Protein AF-A0AAV2SQT8-F1 (afdb_monomer)

Foldseek 3Di:
DDPDPDPPPPPPDAFDWPDQEFEWDDDWQDAAFAWIDGPDFTFTFWDPPDPQTFDKDKDFPDQCPQVQKDWDWDDDDRTTGTIIGGHRDGPDTRDCVVPVKTKTWMKIDGPPDGHIDIHIYID

InterPro domains:
  IPR015919 Cadherin-like superfamily [SSF49313] (16-115)

Organism: Meganyctiphanes norvegica (NCBI:txid48144)

Radius of gyration: 18.09 Å; Cα contacts (8 Å, |Δi|>4): 238; chains: 1; 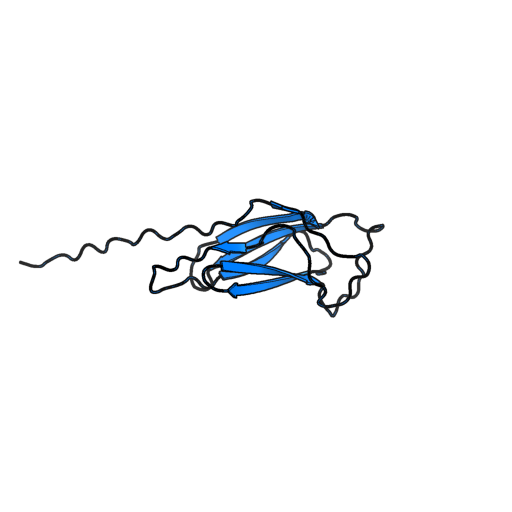bounding box: 39×23×71 Å

Secondary structure (DSSP, 8-state):
-----------PPP--BS-SEEEEE--TTPPTTPBPEESS--EEEPPSSSSS---EEEEEEES-TT--EEEEEEEETTEEEEEEEE-TT-SS---TTT-S--EEEEEEEETTSS-EEEEEEE-

Structure (mmCIF, N/CA/C/O backbone):
data_AF-A0AAV2SQT8-F1
#
_entry.id   AF-A0AAV2SQT8-F1
#
loop_
_atom_site.group_PDB
_atom_site.id
_atom_site.type_symbol
_atom_site.label_atom_id
_atom_site.label_alt_id
_atom_site.label_comp_id
_atom_site.label_asym_id
_atom_site.label_entity_id
_atom_site.label_seq_id
_atom_site.pdbx_PDB_ins_code
_atom_site.Cartn_x
_atom_site.Cartn_y
_atom_site.Cartn_z
_atom_site.occupancy
_atom_site.B_iso_or_equiv
_atom_site.auth_seq_id
_atom_site.auth_comp_id
_atom_site.auth_asym_id
_atom_site.auth_atom_id
_atom_site.pdbx_PDB_model_num
ATOM 1 N N . PHE A 1 1 ? -19.109 -0.138 52.293 1.00 42.72 1 PHE A N 1
ATOM 2 C CA . PHE A 1 1 ? -19.605 -0.141 50.904 1.00 42.72 1 PHE A CA 1
ATOM 3 C C . PHE A 1 1 ? -18.470 0.291 49.985 1.00 42.72 1 PHE A C 1
ATOM 5 O O . PHE A 1 1 ? -18.246 1.481 49.827 1.00 42.72 1 PHE A O 1
ATOM 12 N N . ALA A 1 2 ? -17.688 -0.658 49.466 1.00 43.38 2 ALA A N 1
ATOM 13 C CA . ALA A 1 2 ? -16.640 -0.372 48.488 1.00 43.38 2 ALA A CA 1
ATOM 14 C C . ALA A 1 2 ? -17.221 -0.631 47.095 1.00 43.38 2 ALA A C 1
ATOM 16 O O . ALA A 1 2 ? -17.595 -1.759 46.782 1.00 43.38 2 ALA A O 1
ATOM 17 N N . LEU A 1 3 ? -17.366 0.426 46.298 1.00 48.84 3 LEU A N 1
ATOM 18 C CA . LEU A 1 3 ? -17.795 0.328 44.909 1.00 48.84 3 LEU A CA 1
ATOM 19 C C . LEU A 1 3 ? -16.629 -0.243 44.101 1.00 48.84 3 LEU A C 1
ATOM 21 O O . LEU A 1 3 ? -15.633 0.434 43.853 1.00 48.84 3 LEU A O 1
ATOM 25 N N . GLN A 1 4 ? -16.740 -1.514 43.730 1.00 49.28 4 GLN A N 1
ATOM 26 C CA . GLN A 1 4 ? -15.829 -2.146 42.792 1.00 49.28 4 GLN A CA 1
ATOM 27 C C . GLN A 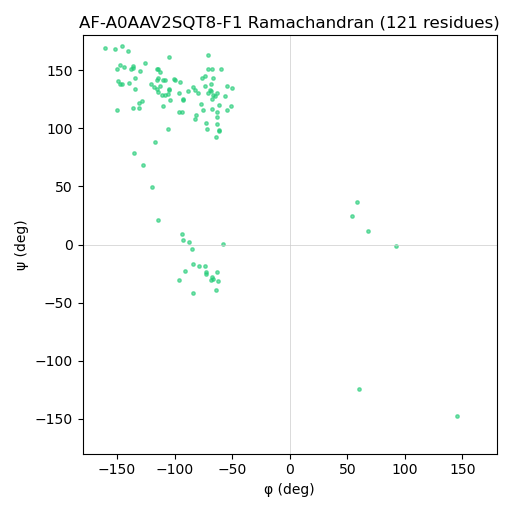1 4 ? -16.135 -1.564 41.405 1.00 49.28 4 GLN A C 1
ATOM 29 O O . GLN A 1 4 ? -17.114 -1.942 40.767 1.00 49.28 4 GLN A O 1
ATOM 34 N N . LEU A 1 5 ? -15.332 -0.590 40.969 1.00 49.84 5 LEU A N 1
ATOM 35 C CA . LEU A 1 5 ? -15.335 -0.099 39.592 1.00 49.84 5 LEU A CA 1
ATOM 36 C C . LEU A 1 5 ? -14.945 -1.273 38.689 1.00 49.84 5 LEU A C 1
ATOM 38 O O . LEU A 1 5 ? -13.767 -1.606 38.557 1.00 49.84 5 LEU A O 1
ATOM 42 N N . SER A 1 6 ? -15.937 -1.942 38.105 1.00 49.00 6 SER A N 1
ATOM 43 C CA . SER A 1 6 ? -15.706 -2.898 37.035 1.00 49.00 6 SER A CA 1
ATOM 44 C C . SER A 1 6 ? -15.115 -2.123 35.863 1.00 49.00 6 SER A C 1
ATOM 46 O O . SER 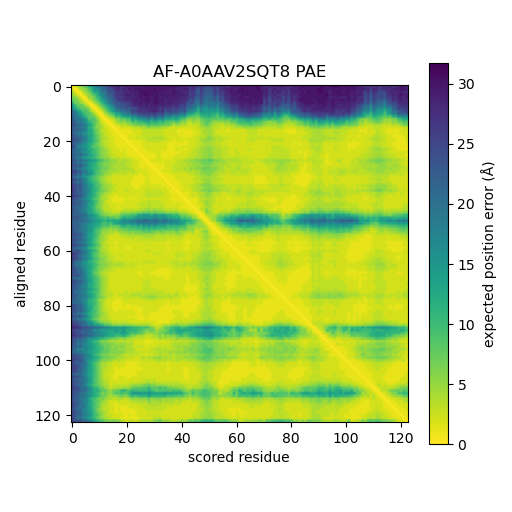A 1 6 ? -15.766 -1.284 35.243 1.00 49.00 6 SER A O 1
ATOM 48 N N . TYR A 1 7 ? -13.834 -2.364 35.596 1.00 48.22 7 TYR A N 1
ATOM 49 C CA . TYR A 1 7 ? -13.164 -1.872 34.405 1.00 48.22 7 TYR A CA 1
ATOM 50 C C . TYR A 1 7 ? -13.851 -2.533 33.211 1.00 48.22 7 TYR A C 1
ATOM 52 O O . TYR A 1 7 ? -13.539 -3.668 32.851 1.00 48.22 7 TYR A O 1
ATOM 60 N N . VAL A 1 8 ? -14.854 -1.861 32.643 1.00 54.06 8 VAL A N 1
ATOM 61 C CA . VAL A 1 8 ? -15.447 -2.274 31.377 1.00 54.06 8 VAL A CA 1
ATOM 62 C C . VAL A 1 8 ? -14.319 -2.146 30.369 1.00 54.06 8 VAL A C 1
ATOM 64 O O . VAL A 1 8 ? -13.896 -1.045 30.022 1.00 54.06 8 VAL A O 1
ATOM 67 N N . GLN A 1 9 ? -13.748 -3.284 29.992 1.00 47.81 9 GLN A N 1
ATOM 68 C CA . GLN A 1 9 ? -12.683 -3.355 29.013 1.00 47.81 9 GLN A CA 1
ATOM 69 C C . GLN A 1 9 ? -13.277 -2.811 27.713 1.00 47.81 9 GLN A C 1
ATOM 71 O O . GLN A 1 9 ? -14.043 -3.505 27.048 1.00 47.81 9 GLN A O 1
ATOM 76 N N . ALA A 1 10 ? -13.017 -1.535 27.411 1.00 55.66 10 ALA A N 1
ATOM 77 C CA . ALA A 1 10 ? -13.529 -0.897 26.209 1.00 55.66 10 ALA A CA 1
ATOM 78 C C . ALA A 1 10 ? -13.170 -1.797 25.024 1.00 55.66 10 ALA A C 1
ATOM 80 O O . ALA A 1 10 ? -11.992 -2.118 24.823 1.00 55.66 10 ALA A O 1
ATOM 81 N N . ALA A 1 11 ? -14.187 -2.277 24.305 1.00 57.38 11 ALA A N 1
ATOM 82 C CA . ALA A 1 11 ? -13.990 -3.171 23.179 1.00 57.38 11 ALA A CA 1
ATOM 83 C C . ALA A 1 11 ? -13.009 -2.502 22.208 1.00 57.38 11 ALA A C 1
ATOM 85 O O . ALA A 1 11 ? -13.266 -1.419 21.682 1.00 57.38 11 ALA A O 1
ATOM 86 N N . LYS A 1 12 ? -11.833 -3.108 22.023 1.00 65.06 12 LYS A N 1
ATOM 87 C CA . LYS A 1 12 ? -10.810 -2.550 21.139 1.00 65.06 12 LYS A CA 1
ATOM 88 C C . LYS A 1 12 ? -11.320 -2.633 19.703 1.00 65.06 12 LYS A C 1
ATOM 90 O O . LYS A 1 12 ? -11.492 -3.730 19.181 1.00 65.06 12 LYS A O 1
ATOM 95 N N . VAL A 1 13 ? -11.509 -1.481 19.063 1.00 70.75 13 VAL A N 1
ATOM 96 C CA . VAL A 1 13 ? -11.948 -1.396 17.661 1.00 70.75 13 VAL A CA 1
ATOM 97 C C . VAL A 1 13 ? -10.975 -2.177 16.761 1.00 70.75 13 VAL A C 1
ATOM 99 O O . VAL A 1 13 ? -9.758 -1.983 16.872 1.00 70.75 13 VAL A O 1
ATOM 102 N N . PRO A 1 14 ? -11.449 -3.101 15.910 1.00 77.94 14 PRO A N 1
ATOM 103 C CA . PRO A 1 14 ? -10.566 -3.881 15.052 1.00 77.94 14 PRO A CA 1
ATOM 104 C C . PRO A 1 14 ? -9.888 -2.988 14.005 1.00 77.94 14 PRO A C 1
ATOM 106 O O . PRO A 1 14 ? -10.502 -2.072 13.467 1.00 77.94 14 PRO A O 1
ATOM 109 N N . LEU A 1 15 ? -8.623 -3.276 13.680 1.00 85.56 15 LEU A N 1
ATOM 110 C CA . LEU A 1 15 ? -7.966 -2.668 12.519 1.00 85.56 15 LEU A CA 1
ATOM 111 C C . LEU A 1 15 ? -8.509 -3.340 11.254 1.00 85.56 15 LEU A C 1
ATOM 113 O O . LEU A 1 15 ? -8.301 -4.541 11.053 1.00 85.56 15 LEU A O 1
ATOM 117 N N . VAL A 1 16 ? -9.200 -2.575 10.413 1.00 91.69 16 VAL A N 1
ATOM 118 C CA . VAL A 1 16 ? -9.847 -3.077 9.196 1.00 91.69 16 VAL A CA 1
ATOM 119 C C . VAL A 1 16 ? -9.469 -2.179 8.027 1.00 91.69 16 VAL A C 1
ATOM 121 O O . VAL A 1 16 ? -9.700 -0.976 8.066 1.00 91.69 16 VAL A O 1
ATOM 124 N N . PHE A 1 17 ? -8.865 -2.768 6.996 1.00 96.50 17 PHE A N 1
ATOM 125 C CA . PHE A 1 17 ? -8.612 -2.067 5.742 1.00 96.50 17 PHE A CA 1
ATOM 126 C C . PHE A 1 17 ? -9.919 -1.828 4.981 1.00 96.50 17 PHE A C 1
ATOM 128 O O . PHE A 1 17 ? -10.833 -2.646 5.067 1.00 96.50 17 PHE A O 1
ATOM 135 N N . THR A 1 18 ? -9.984 -0.760 4.186 1.00 96.94 18 THR A N 1
ATOM 136 C CA . THR A 1 18 ? -11.133 -0.481 3.305 1.00 96.94 18 THR A CA 1
ATOM 137 C C . THR A 1 18 ? -11.336 -1.548 2.228 1.00 96.94 18 THR A C 1
ATOM 139 O O . THR A 1 18 ? -12.455 -1.726 1.758 1.00 96.94 18 THR A O 1
ATOM 142 N N . SER A 1 19 ? -10.285 -2.292 1.869 1.00 97.00 19 SER A N 1
ATOM 143 C CA . SER A 1 19 ? -10.366 -3.476 1.011 1.00 97.00 19 SER A CA 1
ATOM 144 C C . SER A 1 19 ? -9.381 -4.576 1.430 1.00 97.00 19 SER A C 1
ATOM 146 O O . SER A 1 19 ? -8.300 -4.314 1.971 1.00 97.00 19 SER A O 1
ATOM 148 N N . ASN A 1 20 ? -9.738 -5.828 1.127 1.00 95.56 20 ASN A N 1
ATOM 149 C CA . ASN A 1 20 ? -8.860 -6.997 1.267 1.00 95.56 20 ASN A CA 1
ATOM 150 C C . ASN A 1 20 ? -7.752 -7.037 0.197 1.00 95.56 20 ASN A C 1
ATOM 152 O O . ASN A 1 20 ? -6.715 -7.666 0.413 1.00 95.56 20 ASN A O 1
ATOM 156 N N . GLN A 1 21 ? -7.984 -6.381 -0.944 1.00 97.50 21 GLN A N 1
ATOM 157 C CA . GLN A 1 21 ? -7.020 -6.210 -2.027 1.00 97.50 21 GLN A CA 1
ATOM 158 C C . GLN A 1 21 ? -7.247 -4.867 -2.730 1.00 97.50 21 GLN A C 1
ATOM 160 O O . GLN A 1 21 ? -8.388 -4.499 -3.017 1.00 97.50 21 GLN A O 1
ATOM 165 N N . TYR A 1 22 ? -6.167 -4.165 -3.053 1.00 98.00 22 TYR A N 1
ATOM 166 C CA . TYR A 1 22 ? -6.191 -2.957 -3.874 1.00 98.00 22 TYR A CA 1
ATOM 167 C C . TYR A 1 22 ? -5.586 -3.249 -5.243 1.00 98.00 22 TYR A C 1
ATOM 169 O O . TYR A 1 22 ? -4.478 -3.778 -5.322 1.00 98.00 22 TYR A O 1
ATOM 177 N N . ASN A 1 23 ? -6.307 -2.893 -6.302 1.00 97.44 23 ASN A N 1
ATOM 178 C CA . ASN A 1 23 ? -5.769 -2.869 -7.657 1.00 97.44 23 ASN A CA 1
ATOM 179 C C . ASN A 1 23 ? -5.263 -1.457 -7.919 1.00 97.44 23 ASN A C 1
ATOM 181 O O . ASN A 1 23 ? -6.002 -0.490 -7.736 1.00 97.44 23 ASN A O 1
ATOM 185 N N . THR A 1 24 ? -3.998 -1.343 -8.287 1.00 97.25 24 THR A N 1
ATOM 186 C CA . THR A 1 24 ? -3.293 -0.067 -8.346 1.00 97.25 24 THR A CA 1
ATOM 187 C C . THR A 1 24 ? -2.387 -0.021 -9.560 1.00 97.25 24 THR A C 1
ATOM 189 O O . THR A 1 24 ? -2.161 -1.043 -10.201 1.00 97.25 24 THR A O 1
ATOM 192 N N . THR A 1 25 ? -1.886 1.163 -9.898 1.00 96.56 25 THR A N 1
ATOM 193 C CA . THR A 1 25 ? -0.998 1.344 -11.045 1.00 96.56 25 THR A CA 1
ATOM 194 C C . THR A 1 25 ? 0.181 2.246 -10.707 1.00 96.56 25 THR A C 1
ATOM 196 O O . THR A 1 25 ? 0.116 3.124 -9.839 1.00 96.56 25 THR A O 1
ATOM 199 N N . VAL A 1 26 ? 1.282 2.017 -11.415 1.00 96.44 26 VAL A N 1
ATOM 200 C CA . VAL A 1 26 ? 2.483 2.850 -11.418 1.00 96.44 26 VAL A CA 1
ATOM 201 C C . VAL A 1 26 ? 3.072 2.813 -12.831 1.00 96.44 26 VAL A C 1
ATOM 203 O O . VAL A 1 26 ? 3.060 1.750 -13.456 1.00 96.44 26 VAL A O 1
ATOM 206 N N . PRO A 1 27 ? 3.547 3.940 -13.384 1.00 94.88 27 PRO A N 1
ATOM 207 C CA . PRO A 1 27 ? 4.145 3.926 -14.710 1.00 94.88 27 PRO A CA 1
ATOM 208 C C . PRO A 1 27 ? 5.463 3.144 -14.721 1.00 94.88 27 PRO A C 1
ATOM 210 O O . PRO A 1 27 ? 6.206 3.105 -13.737 1.00 94.88 27 PRO A O 1
ATOM 213 N N . GLU A 1 28 ? 5.778 2.559 -15.871 1.00 92.94 28 GLU A N 1
ATOM 214 C CA . GLU A 1 28 ? 7.116 2.041 -16.139 1.00 92.94 28 GLU A CA 1
ATOM 215 C C . GLU A 1 28 ? 8.152 3.169 -16.054 1.00 92.94 28 GLU A C 1
ATOM 217 O O . GLU A 1 28 ? 7.832 4.336 -16.300 1.00 92.94 28 GLU A O 1
ATOM 222 N N . ASN A 1 29 ? 9.393 2.839 -15.690 1.00 94.19 29 ASN A N 1
ATOM 223 C CA . ASN A 1 29 ? 10.472 3.815 -15.527 1.00 94.19 29 ASN A CA 1
ATOM 224 C C . ASN A 1 29 ? 10.122 4.967 -14.561 1.00 94.19 29 ASN A C 1
ATOM 226 O O . ASN A 1 29 ? 10.691 6.056 -14.657 1.00 94.19 29 ASN A O 1
ATOM 230 N N . ALA A 1 30 ? 9.181 4.742 -13.632 1.00 94.62 30 ALA A N 1
ATOM 231 C CA . ALA A 1 30 ? 8.764 5.751 -12.670 1.00 94.62 30 ALA A CA 1
ATOM 232 C C . ALA A 1 30 ? 9.958 6.312 -11.893 1.00 94.62 30 ALA A C 1
ATOM 234 O O . ALA A 1 30 ? 10.828 5.577 -11.414 1.00 94.62 30 ALA A O 1
ATOM 235 N N . LEU A 1 31 ? 9.962 7.633 -11.734 1.00 94.25 31 LEU A N 1
ATOM 236 C CA . LEU A 1 31 ? 10.992 8.325 -10.983 1.00 94.25 31 LEU A CA 1
ATOM 237 C C . LEU A 1 31 ? 10.860 8.053 -9.482 1.00 94.25 31 LEU A C 1
ATOM 239 O O . LEU A 1 31 ? 9.829 7.641 -8.944 1.00 94.25 31 LEU A O 1
ATOM 243 N N . GLY A 1 32 ? 11.945 8.350 -8.777 1.00 95.44 32 GLY A N 1
ATOM 244 C CA . GLY A 1 32 ? 11.946 8.384 -7.330 1.00 95.44 32 GLY A CA 1
ATOM 245 C C . GLY A 1 32 ? 10.801 9.215 -6.768 1.00 95.44 32 GLY A C 1
ATOM 246 O O . GLY A 1 32 ? 10.584 10.343 -7.197 1.00 95.44 32 GLY A O 1
ATOM 247 N N . ASN A 1 33 ? 10.124 8.685 -5.750 1.00 95.19 33 ASN A N 1
ATOM 248 C CA . ASN A 1 33 ? 8.987 9.324 -5.095 1.00 95.19 33 ASN A CA 1
ATOM 249 C C . ASN A 1 33 ? 7.716 9.444 -5.958 1.00 95.19 33 ASN A C 1
ATOM 251 O O . ASN A 1 33 ? 6.783 10.121 -5.538 1.00 95.19 33 ASN A O 1
ATOM 255 N N . THR A 1 34 ? 7.630 8.776 -7.113 1.00 97.19 34 THR A N 1
ATOM 256 C CA . THR A 1 34 ? 6.356 8.631 -7.832 1.00 97.19 34 THR A CA 1
ATOM 257 C C . THR A 1 34 ? 5.364 7.839 -6.980 1.00 97.19 34 THR A C 1
ATOM 259 O O . THR A 1 34 ? 5.707 6.782 -6.447 1.00 97.19 34 THR A O 1
ATOM 262 N N . ALA A 1 35 ? 4.147 8.362 -6.828 1.00 97.25 35 ALA A N 1
ATOM 263 C CA . ALA A 1 35 ? 3.076 7.706 -6.090 1.00 97.25 35 ALA A CA 1
ATOM 264 C C . ALA A 1 35 ? 2.464 6.558 -6.899 1.00 97.25 35 ALA A C 1
ATOM 266 O O . ALA A 1 35 ? 2.294 6.656 -8.114 1.00 97.25 35 ALA A O 1
ATOM 267 N N . VAL A 1 36 ? 2.105 5.491 -6.196 1.00 97.75 36 VAL A N 1
ATOM 268 C CA . VAL A 1 36 ? 1.239 4.427 -6.705 1.00 97.75 36 VAL A CA 1
ATOM 269 C C . VAL A 1 36 ? -0.206 4.883 -6.558 1.00 97.75 36 VAL A C 1
ATOM 271 O O . VAL A 1 36 ? -0.600 5.367 -5.493 1.00 97.75 36 VAL A O 1
ATOM 274 N N . VAL A 1 37 ? -0.996 4.720 -7.615 1.00 96.00 37 VAL A N 1
ATOM 275 C CA . VAL A 1 37 ? -2.359 5.256 -7.697 1.00 96.00 37 VAL A CA 1
ATOM 276 C C . VAL A 1 37 ? -3.387 4.132 -7.606 1.00 96.00 37 VAL A C 1
ATOM 278 O O . VAL A 1 37 ? -3.187 3.049 -8.148 1.00 96.00 37 VAL A O 1
ATOM 281 N N . SER A 1 38 ? -4.492 4.402 -6.916 1.00 96.62 38 SER A N 1
ATOM 282 C CA . SER A 1 38 ? -5.646 3.517 -6.740 1.00 96.62 38 SER A CA 1
ATOM 283 C C . SER A 1 38 ? -6.922 4.321 -6.971 1.00 96.62 38 SER A C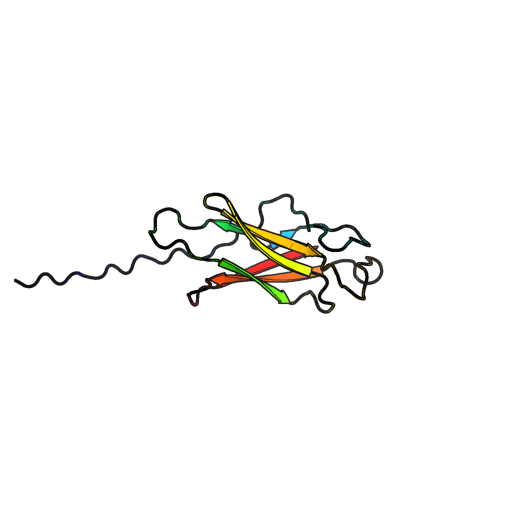 1
ATOM 285 O O . SER A 1 38 ? -6.993 5.469 -6.533 1.00 96.62 38 SER A O 1
ATOM 287 N N . ASP A 1 39 ? -7.941 3.709 -7.577 1.00 95.69 39 ASP A N 1
ATOM 288 C CA . ASP A 1 39 ? -9.261 4.336 -7.758 1.00 95.69 39 ASP A CA 1
ATOM 289 C C . ASP A 1 39 ? -10.061 4.415 -6.448 1.00 95.69 39 ASP A C 1
ATOM 291 O O . ASP A 1 39 ? -11.010 5.188 -6.322 1.00 95.69 39 ASP A O 1
ATOM 295 N N . ILE A 1 40 ? -9.676 3.614 -5.450 1.00 96.50 40 ILE A N 1
ATOM 296 C CA . ILE A 1 40 ? -10.285 3.606 -4.117 1.00 96.50 40 ILE A CA 1
ATOM 297 C C . ILE A 1 40 ? -9.292 4.068 -3.053 1.00 96.50 40 ILE A C 1
ATOM 299 O O . ILE A 1 40 ? -8.083 3.843 -3.165 1.00 96.50 40 ILE A O 1
ATOM 303 N N . MET A 1 41 ? -9.812 4.660 -1.975 1.00 96.31 41 MET A N 1
ATOM 304 C CA . MET A 1 41 ? -9.002 5.043 -0.819 1.00 96.31 41 MET A CA 1
ATOM 305 C C . MET A 1 41 ? -8.352 3.811 -0.194 1.00 96.31 41 MET A C 1
ATOM 307 O O . MET A 1 41 ? -9.038 2.899 0.271 1.00 96.31 41 MET A O 1
ATOM 311 N N . MET A 1 42 ? -7.023 3.811 -0.150 1.00 97.88 42 MET A N 1
ATOM 312 C CA . MET A 1 42 ? -6.238 2.762 0.487 1.00 97.88 42 MET A CA 1
ATOM 313 C C . MET A 1 42 ? -5.954 3.143 1.931 1.00 97.88 42 MET A C 1
ATOM 315 O O . MET A 1 42 ? -5.392 4.205 2.192 1.00 97.88 42 MET A O 1
ATOM 319 N N . GLY A 1 43 ? -6.306 2.280 2.879 1.00 97.06 43 GLY A N 1
ATOM 320 C CA . GLY A 1 43 ? -6.035 2.544 4.289 1.00 97.06 43 GLY A CA 1
ATOM 321 C C . GLY A 1 43 ? -7.115 2.005 5.207 1.00 97.06 43 GLY A C 1
ATOM 322 O O . GLY A 1 43 ? -7.709 0.965 4.925 1.00 97.06 43 GLY A O 1
ATOM 323 N N . MET A 1 44 ? -7.338 2.700 6.320 1.00 95.00 44 MET A N 1
ATOM 324 C CA . MET A 1 44 ? -8.331 2.320 7.322 1.00 95.00 44 MET A CA 1
ATOM 325 C C . MET A 1 44 ? -8.904 3.518 8.065 1.00 95.00 44 MET A C 1
ATOM 327 O O . MET A 1 44 ? -8.211 4.514 8.286 1.00 95.00 44 MET A O 1
ATOM 331 N N . TYR A 1 45 ? -10.147 3.359 8.512 1.00 92.31 45 TYR A N 1
ATOM 332 C CA . TYR A 1 45 ? -10.779 4.273 9.452 1.00 92.31 45 TYR A CA 1
ATOM 333 C C . TYR A 1 45 ? -10.200 4.078 10.855 1.00 92.31 45 TYR A C 1
ATOM 335 O O . TYR A 1 45 ? -9.987 2.955 11.321 1.00 92.31 45 TYR A O 1
ATOM 343 N N . LEU A 1 46 ? -9.932 5.194 11.517 1.00 89.38 46 LEU A N 1
ATOM 344 C CA . LEU A 1 46 ? -9.496 5.282 12.895 1.00 89.38 46 LEU A CA 1
ATOM 345 C C . LEU A 1 46 ? -10.708 5.624 13.775 1.00 89.38 46 LEU A C 1
ATOM 347 O O . LEU A 1 46 ? -11.540 6.439 13.382 1.00 89.38 46 LEU A O 1
ATOM 351 N N . PRO A 1 47 ? -10.817 5.044 14.978 1.00 84.75 47 PRO A N 1
ATOM 352 C CA . PRO A 1 47 ? -11.876 5.411 15.908 1.00 84.75 47 PRO A CA 1
ATOM 353 C C . PRO A 1 47 ? -11.720 6.867 16.366 1.00 84.75 47 PRO A C 1
ATOM 355 O O . PRO A 1 47 ? -10.656 7.256 16.849 1.00 84.75 47 PRO A O 1
ATOM 358 N N . THR A 1 48 ? -12.790 7.653 16.245 1.00 73.62 48 THR A N 1
ATOM 359 C CA . THR A 1 48 ? -12.846 9.071 16.647 1.00 73.62 48 THR A CA 1
ATOM 360 C C . THR A 1 48 ? -13.325 9.279 18.082 1.00 73.62 48 THR A C 1
ATOM 362 O O . THR A 1 48 ? -13.000 10.290 18.695 1.00 73.62 48 THR A O 1
ATOM 365 N N . GLU A 1 49 ? -14.060 8.317 18.644 1.00 69.38 49 GLU A N 1
ATOM 366 C CA . GLU A 1 49 ? -14.735 8.447 19.946 1.00 69.38 49 GLU A CA 1
ATOM 367 C C . GLU A 1 49 ? -13.843 8.117 21.154 1.00 69.38 49 GLU A C 1
ATOM 369 O O . GLU A 1 49 ? -14.257 8.236 22.306 1.00 69.38 49 GLU A O 1
ATOM 374 N N . THR A 1 50 ? -12.604 7.686 20.920 1.00 65.25 50 THR A N 1
ATOM 375 C CA . THR A 1 50 ? -11.684 7.301 21.992 1.00 65.25 50 THR A CA 1
ATOM 376 C C . THR A 1 50 ? -10.617 8.363 22.214 1.00 65.25 50 THR A C 1
ATOM 378 O O . THR A 1 50 ? -9.923 8.736 21.272 1.00 65.25 50 THR A O 1
ATOM 381 N N . ASN A 1 51 ? -10.359 8.719 23.479 1.00 67.06 51 ASN A N 1
ATOM 382 C CA . ASN A 1 51 ? -9.234 9.574 23.908 1.00 67.06 51 ASN A CA 1
ATOM 383 C C . ASN A 1 51 ? -7.837 9.026 23.523 1.00 67.06 51 ASN A C 1
ATOM 385 O O . ASN A 1 51 ? -6.819 9.626 23.858 1.00 67.06 51 ASN A O 1
ATOM 389 N N . ASN A 1 52 ? -7.772 7.871 22.855 1.00 72.88 52 ASN A N 1
ATOM 390 C CA . ASN A 1 52 ? -6.555 7.205 22.423 1.00 72.88 52 ASN A CA 1
ATOM 391 C C . ASN A 1 52 ? -6.702 6.705 20.975 1.00 72.88 52 ASN A C 1
ATOM 393 O O . ASN A 1 52 ? -6.969 5.525 20.736 1.00 72.88 52 ASN A O 1
ATOM 397 N N . VAL A 1 53 ? -6.551 7.616 20.010 1.00 77.56 53 VAL A N 1
ATOM 398 C CA . VAL A 1 53 ? -6.535 7.277 18.579 1.00 77.56 53 VAL A CA 1
ATOM 399 C C . VAL A 1 53 ? -5.274 6.453 18.276 1.00 77.56 53 VAL A C 1
ATOM 401 O O . VAL A 1 53 ? -4.162 6.897 18.582 1.00 77.56 53 VAL A O 1
ATOM 404 N N . PRO A 1 54 ? -5.398 5.254 17.678 1.00 83.69 54 PRO A N 1
ATOM 405 C CA . PRO A 1 54 ? -4.250 4.394 17.440 1.00 83.69 54 PRO A CA 1
ATOM 406 C C . PRO A 1 54 ? -3.321 4.998 16.385 1.00 83.69 54 PRO A C 1
ATOM 408 O O . PRO A 1 54 ? -3.738 5.371 15.290 1.00 83.69 54 PRO A O 1
ATOM 411 N N . VAL A 1 55 ? -2.022 5.025 16.685 1.00 89.06 55 VAL A N 1
ATOM 412 C CA . VAL A 1 55 ? -0.996 5.393 15.703 1.00 89.06 55 VAL A CA 1
ATOM 413 C C . VAL A 1 55 ? -0.684 4.169 14.848 1.00 89.06 55 VAL A C 1
ATOM 415 O O . VAL A 1 55 ? -0.046 3.230 15.325 1.00 89.06 55 VAL A O 1
ATOM 418 N N . VAL A 1 56 ? -1.112 4.171 13.587 1.00 92.75 56 VAL A N 1
ATOM 419 C CA . VAL A 1 56 ? -0.905 3.053 12.652 1.00 92.75 56 VAL A CA 1
ATOM 420 C C . VAL A 1 56 ? 0.341 3.282 11.797 1.00 92.75 56 VAL A C 1
ATOM 422 O O . VAL A 1 56 ? 0.616 4.389 11.340 1.00 92.75 56 VAL A O 1
ATOM 425 N N . ARG A 1 57 ? 1.110 2.216 11.573 1.00 95.19 57 ARG A N 1
ATOM 426 C CA . ARG A 1 57 ? 2.239 2.172 10.639 1.00 95.19 57 ARG A CA 1
ATOM 427 C C . ARG A 1 57 ? 1.997 1.096 9.594 1.00 95.19 57 ARG A C 1
ATOM 429 O O . ARG A 1 57 ? 1.601 -0.015 9.940 1.00 95.19 57 ARG A O 1
ATOM 436 N N . TYR A 1 58 ? 2.312 1.410 8.345 1.00 97.56 58 TYR A N 1
ATOM 437 C CA . TYR A 1 58 ? 2.270 0.455 7.244 1.00 97.56 58 TYR A CA 1
ATOM 438 C C . TYR A 1 58 ? 3.665 -0.065 6.907 1.00 97.56 58 TYR A C 1
ATOM 440 O O . TYR A 1 58 ? 4.643 0.685 6.965 1.00 97.56 58 TYR A O 1
ATOM 448 N N . ARG A 1 59 ? 3.758 -1.354 6.570 1.00 97.25 59 ARG A N 1
ATOM 449 C CA . ARG A 1 59 ? 4.995 -2.020 6.144 1.00 97.25 59 ARG A CA 1
ATOM 450 C C . ARG A 1 59 ? 4.720 -2.976 4.992 1.00 97.25 59 ARG A C 1
ATOM 452 O O . ARG A 1 59 ? 3.744 -3.722 5.041 1.00 97.25 59 ARG A O 1
ATOM 459 N N . ILE A 1 60 ? 5.616 -3.000 4.011 1.00 98.25 60 ILE A N 1
ATOM 460 C CA . ILE A 1 60 ? 5.673 -4.066 3.007 1.00 98.25 60 ILE A CA 1
ATOM 461 C C . ILE A 1 60 ? 6.328 -5.276 3.672 1.00 98.25 60 ILE A C 1
ATOM 463 O O . ILE A 1 60 ? 7.442 -5.177 4.182 1.00 98.25 60 ILE A O 1
ATOM 467 N N . MET A 1 61 ? 5.614 -6.394 3.717 1.00 98.12 61 MET A N 1
ATOM 468 C CA . MET A 1 61 ? 6.096 -7.652 4.292 1.00 98.12 61 MET A CA 1
ATOM 469 C C . MET A 1 61 ? 6.662 -8.587 3.228 1.00 98.12 61 MET A C 1
ATOM 471 O O . MET A 1 61 ? 7.539 -9.389 3.532 1.00 98.12 61 MET A O 1
ATOM 475 N N . ASN A 1 62 ? 6.134 -8.514 2.005 1.00 98.06 62 ASN A N 1
ATOM 476 C CA . ASN A 1 62 ? 6.544 -9.358 0.891 1.00 98.06 62 ASN A CA 1
ATOM 477 C C . ASN A 1 62 ? 6.133 -8.730 -0.454 1.00 98.06 62 ASN A C 1
ATOM 479 O O . ASN A 1 62 ? 5.336 -7.790 -0.473 1.00 98.06 62 ASN A O 1
ATOM 483 N N . GLY A 1 63 ? 6.642 -9.275 -1.561 1.00 97.06 63 GLY A N 1
ATOM 484 C CA . GLY A 1 63 ? 6.277 -8.882 -2.928 1.00 97.06 63 GLY A CA 1
ATOM 485 C C . GLY A 1 63 ? 7.154 -7.800 -3.556 1.00 97.06 63 GLY A C 1
ATOM 486 O O . GLY A 1 63 ? 6.938 -7.458 -4.713 1.00 97.06 63 GLY A O 1
ATOM 487 N N . ASP A 1 64 ? 8.146 -7.295 -2.820 1.00 96.12 64 ASP A N 1
ATOM 488 C CA . ASP A 1 64 ? 9.088 -6.269 -3.277 1.00 96.12 64 ASP A CA 1
ATOM 489 C C . ASP A 1 64 ? 10.552 -6.708 -3.062 1.00 96.12 64 ASP A C 1
ATOM 491 O O . ASP A 1 64 ? 11.237 -6.186 -2.180 1.00 96.12 64 ASP A O 1
ATOM 495 N N . PRO A 1 65 ? 11.037 -7.724 -3.801 1.00 93.69 65 PRO A N 1
ATOM 496 C CA . PRO A 1 65 ? 12.373 -8.288 -3.583 1.00 93.69 65 PRO A CA 1
ATOM 497 C C . PRO A 1 65 ? 13.502 -7.302 -3.912 1.00 93.69 65 PRO A C 1
ATOM 499 O O . PRO A 1 65 ? 14.552 -7.342 -3.278 1.00 93.69 65 PRO A O 1
ATOM 502 N N . ASP A 1 66 ? 13.263 -6.393 -4.859 1.00 93.12 66 ASP A N 1
ATOM 503 C CA . ASP A 1 66 ? 14.240 -5.403 -5.324 1.00 93.12 66 ASP A CA 1
ATOM 504 C C . ASP A 1 66 ? 14.125 -4.066 -4.565 1.00 93.12 66 ASP A C 1
ATOM 506 O O . ASP A 1 66 ? 14.850 -3.115 -4.856 1.00 93.12 66 ASP A O 1
ATOM 510 N N . ASN A 1 67 ? 13.233 -4.003 -3.565 1.00 94.25 67 ASN A N 1
ATOM 511 C CA . ASN A 1 67 ? 12.980 -2.846 -2.707 1.00 94.25 67 ASN A CA 1
ATOM 512 C C . ASN A 1 67 ? 12.558 -1.585 -3.484 1.00 94.25 67 ASN A C 1
ATOM 514 O O . ASN A 1 67 ? 12.921 -0.463 -3.121 1.00 94.25 67 ASN A O 1
ATOM 518 N N . PHE A 1 68 ? 11.774 -1.760 -4.547 1.00 96.06 68 PHE A N 1
ATOM 519 C CA . PHE A 1 68 ? 11.286 -0.675 -5.380 1.00 96.06 68 PHE A CA 1
ATOM 520 C C . PHE A 1 68 ? 10.393 0.301 -4.627 1.00 96.06 68 PHE A C 1
ATOM 522 O O . PHE A 1 68 ? 10.400 1.494 -4.942 1.00 96.06 68 PHE A O 1
ATOM 529 N N . PHE A 1 69 ? 9.649 -0.176 -3.633 1.00 97.12 69 PHE A N 1
ATOM 530 C CA . PHE A 1 69 ? 8.544 0.551 -3.037 1.00 97.12 69 PHE A CA 1
ATOM 531 C C . PHE A 1 69 ? 8.802 0.905 -1.570 1.00 97.12 69 PHE A C 1
ATOM 533 O O . PHE A 1 69 ? 9.517 0.241 -0.814 1.00 97.12 69 PHE A O 1
ATOM 540 N N . LYS A 1 70 ? 8.192 2.007 -1.139 1.00 97.19 70 LYS A N 1
ATOM 541 C CA . LYS A 1 70 ? 8.122 2.444 0.258 1.00 97.19 70 LYS A CA 1
ATOM 542 C C . LYS A 1 70 ? 6.681 2.765 0.623 1.00 97.19 70 LYS A C 1
ATOM 544 O O . LYS A 1 70 ? 5.920 3.246 -0.212 1.00 97.19 70 LYS A O 1
ATOM 549 N N . THR A 1 71 ? 6.345 2.549 1.889 1.00 98.06 71 THR A N 1
ATOM 550 C CA . THR A 1 71 ? 5.039 2.892 2.456 1.00 98.06 71 THR A CA 1
ATOM 551 C C . THR A 1 71 ? 5.142 4.055 3.431 1.00 98.06 71 THR A C 1
ATOM 553 O O . THR A 1 71 ? 6.075 4.112 4.237 1.00 98.06 71 THR A O 1
ATOM 556 N N . SER A 1 72 ? 4.148 4.937 3.412 1.00 97.19 72 SER A N 1
ATOM 557 C CA . SER A 1 72 ? 3.902 5.962 4.430 1.00 97.19 72 SER A CA 1
ATOM 558 C C . SER A 1 72 ? 2.470 5.860 4.955 1.00 97.19 72 SER A C 1
ATOM 560 O O . SER A 1 72 ? 1.585 5.300 4.310 1.00 97.19 72 SER A O 1
ATOM 562 N N . ALA A 1 73 ? 2.268 6.361 6.173 1.00 96.81 73 ALA A N 1
ATOM 563 C CA . ALA A 1 73 ? 0.950 6.534 6.766 1.00 96.81 73 ALA A CA 1
ATOM 564 C C . ALA A 1 73 ? 0.660 8.031 6.855 1.00 96.81 73 ALA A C 1
ATOM 566 O O . ALA A 1 73 ? 1.482 8.778 7.395 1.00 96.81 73 ALA A O 1
ATOM 567 N N . ARG A 1 74 ? -0.498 8.458 6.354 1.00 96.25 74 ARG A N 1
ATOM 568 C CA . ARG A 1 74 ? -0.953 9.848 6.439 1.00 96.25 74 ARG A CA 1
ATOM 569 C C . ARG A 1 74 ? -2.358 9.894 7.015 1.00 96.25 74 ARG A C 1
ATOM 571 O O . ARG A 1 74 ? -3.265 9.281 6.470 1.00 96.25 74 ARG A O 1
ATOM 578 N N . VAL A 1 75 ? -2.546 10.629 8.104 1.00 94.44 75 VAL A N 1
ATOM 579 C CA . VAL A 1 75 ? -3.863 10.777 8.737 1.00 94.44 75 VAL A CA 1
ATOM 580 C C . VAL A 1 75 ? -4.524 12.064 8.257 1.00 94.44 75 VAL A C 1
ATOM 582 O O . VAL A 1 75 ? -3.896 13.122 8.281 1.00 94.44 75 VAL A O 1
ATOM 585 N N . ILE A 1 76 ? -5.781 11.972 7.825 1.00 94.44 76 ILE A N 1
ATOM 586 C CA . IL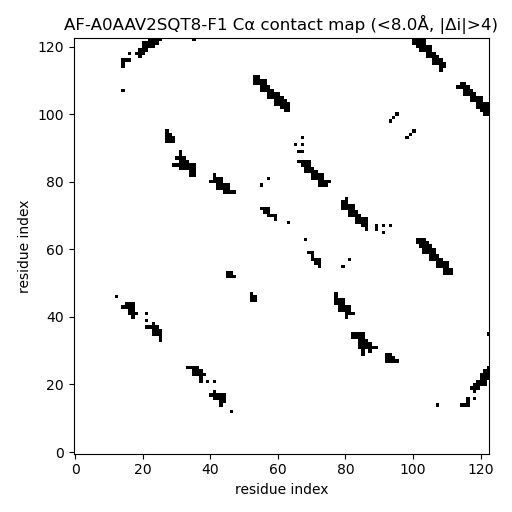E A 1 76 ? -6.646 13.115 7.516 1.00 94.44 76 ILE A CA 1
ATOM 587 C C . ILE A 1 76 ? -8.018 12.815 8.120 1.00 94.44 76 ILE A C 1
ATOM 589 O O . ILE A 1 76 ? -8.660 11.843 7.730 1.00 94.44 76 ILE A O 1
ATOM 593 N N . GLY A 1 77 ? -8.458 13.636 9.076 1.00 92.00 77 GLY A N 1
ATOM 594 C CA . GLY A 1 77 ? -9.697 13.384 9.813 1.00 92.00 77 GLY A CA 1
ATOM 595 C C . GLY A 1 77 ? -9.645 12.051 10.561 1.00 92.00 77 GLY A C 1
ATOM 596 O O . GLY A 1 77 ? -8.725 11.806 11.341 1.00 92.00 77 GLY A O 1
ATOM 597 N N . ASP A 1 78 ? -10.624 11.193 10.296 1.00 91.75 78 ASP A N 1
ATOM 598 C CA . ASP A 1 78 ? -10.759 9.849 10.853 1.00 91.75 78 ASP A CA 1
ATOM 599 C C . ASP A 1 78 ? -10.143 8.759 9.965 1.00 91.75 78 ASP A C 1
ATOM 601 O O . ASP A 1 78 ? -10.317 7.575 10.239 1.00 91.75 78 ASP A O 1
ATOM 605 N N . PHE A 1 79 ? -9.404 9.118 8.913 1.00 94.25 79 PHE A N 1
ATOM 606 C CA . PHE A 1 79 ? -8.835 8.149 7.983 1.00 94.25 79 PHE A CA 1
ATOM 607 C C . PHE A 1 79 ? -7.308 8.147 8.000 1.00 94.25 79 PHE A C 1
ATOM 609 O O . PHE A 1 79 ? -6.659 9.191 7.924 1.00 94.25 79 PHE A O 1
ATOM 616 N N . CYS A 1 80 ? -6.718 6.952 8.050 1.00 95.81 80 CYS A N 1
ATOM 617 C CA . CYS A 1 80 ? -5.282 6.732 7.915 1.00 95.81 80 CYS A 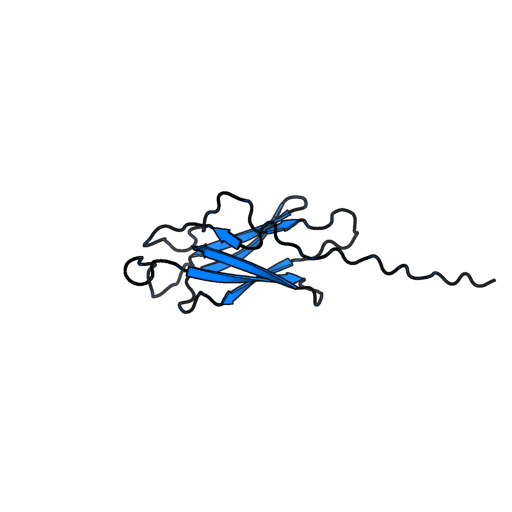CA 1
ATOM 618 C C . CYS A 1 80 ? -4.965 6.147 6.538 1.00 95.81 80 CYS A C 1
ATOM 620 O O . CYS A 1 80 ? -5.079 4.937 6.322 1.00 95.81 80 CYS A O 1
ATOM 622 N N . PHE A 1 81 ? -4.530 7.003 5.620 1.00 97.62 81 PHE A N 1
ATOM 623 C CA . PHE A 1 81 ? -4.132 6.640 4.268 1.00 97.62 81 PHE A CA 1
ATOM 624 C C . PHE A 1 81 ? -2.867 5.785 4.268 1.00 97.62 81 PHE A C 1
ATOM 626 O O . PHE A 1 81 ? -1.848 6.149 4.863 1.00 97.62 81 PHE A O 1
ATOM 633 N N . LEU A 1 82 ? -2.950 4.656 3.566 1.00 98.25 82 LEU A N 1
ATOM 634 C CA . LEU A 1 82 ? -1.809 3.896 3.078 1.00 98.25 82 LEU A CA 1
ATOM 635 C C . LEU A 1 82 ? -1.327 4.558 1.790 1.00 98.25 82 LEU A C 1
ATOM 637 O O . LEU A 1 82 ? -1.990 4.487 0.760 1.00 98.25 82 LEU A O 1
ATOM 641 N N . GLU A 1 83 ? -0.152 5.166 1.843 1.00 98.00 83 GLU A N 1
ATOM 642 C CA . GLU A 1 83 ? 0.509 5.720 0.668 1.00 98.00 83 GLU A CA 1
ATOM 643 C C . GLU A 1 83 ? 1.658 4.801 0.253 1.00 98.00 83 GLU A C 1
ATOM 645 O O . GLU A 1 83 ? 2.474 4.405 1.093 1.00 98.00 83 GLU A O 1
ATOM 650 N N . ILE A 1 84 ? 1.748 4.478 -1.038 1.00 98.00 84 ILE A N 1
ATOM 651 C CA . ILE A 1 84 ? 2.871 3.728 -1.610 1.00 98.00 84 ILE A CA 1
ATOM 652 C C . ILE A 1 84 ? 3.563 4.604 -2.648 1.00 98.00 84 ILE A C 1
ATOM 654 O O . ILE A 1 84 ? 2.913 5.253 -3.462 1.00 98.00 84 ILE A O 1
ATOM 658 N N . HIS A 1 85 ? 4.891 4.624 -2.605 1.00 97.62 85 HIS A N 1
ATOM 659 C CA . HIS A 1 85 ? 5.715 5.379 -3.539 1.00 97.62 85 HIS A CA 1
ATOM 660 C C . HIS A 1 85 ? 6.905 4.549 -4.010 1.00 97.62 85 HIS A C 1
ATOM 662 O O . HIS A 1 85 ? 7.422 3.715 -3.264 1.00 97.62 85 HIS A O 1
ATOM 668 N N . VAL A 1 86 ? 7.407 4.851 -5.202 1.00 97.06 86 VAL A N 1
ATOM 669 C CA . VAL A 1 86 ? 8.699 4.353 -5.683 1.00 97.06 86 VAL A CA 1
ATOM 670 C C . VAL A 1 86 ? 9.826 4.983 -4.858 1.00 97.06 86 VAL A C 1
ATOM 672 O O . VAL A 1 86 ? 9.789 6.169 -4.506 1.00 97.06 86 VAL A O 1
ATOM 675 N N . ARG A 1 87 ? 10.842 4.203 -4.488 1.00 96.00 87 ARG A N 1
ATOM 676 C CA . ARG A 1 87 ? 12.018 4.719 -3.778 1.00 96.00 87 ARG A CA 1
ATOM 677 C C . ARG A 1 87 ? 12.913 5.520 -4.713 1.00 96.00 87 ARG A C 1
ATOM 679 O O . ARG A 1 87 ? 13.097 5.186 -5.873 1.00 96.00 87 ARG A O 1
ATOM 686 N N . THR A 1 88 ? 13.519 6.567 -4.164 1.00 89.44 88 THR A N 1
ATOM 687 C CA . THR A 1 88 ? 14.362 7.495 -4.927 1.00 89.44 88 THR A CA 1
ATOM 688 C C . THR A 1 88 ? 15.718 6.928 -5.329 1.00 89.44 88 THR A C 1
ATOM 690 O O . THR A 1 88 ? 16.277 7.374 -6.318 1.00 89.44 88 THR A O 1
ATOM 693 N N . ASN A 1 89 ? 16.246 5.952 -4.592 1.00 81.44 89 ASN A N 1
ATOM 694 C CA . ASN A 1 89 ? 17.608 5.456 -4.791 1.00 81.44 89 ASN A CA 1
ATOM 695 C C . ASN A 1 89 ? 17.627 3.964 -5.154 1.00 81.44 89 ASN A C 1
ATOM 697 O O . ASN A 1 89 ? 18.319 3.172 -4.514 1.00 81.44 89 ASN A O 1
ATOM 701 N N . ASN A 1 90 ? 16.809 3.575 -6.134 1.00 80.25 90 ASN A N 1
ATOM 702 C CA . ASN A 1 90 ? 16.829 2.216 -6.666 1.00 80.25 90 ASN A CA 1
ATOM 703 C C . ASN A 1 90 ? 17.915 2.074 -7.728 1.00 80.25 90 ASN A C 1
ATOM 705 O O . ASN A 1 90 ? 18.065 2.922 -8.601 1.00 80.25 90 ASN A O 1
ATOM 709 N N . ARG A 1 91 ? 18.662 0.969 -7.651 1.00 80.69 91 ARG A N 1
ATOM 710 C CA . ARG A 1 91 ? 19.642 0.577 -8.679 1.00 80.69 91 ARG A CA 1
ATOM 711 C C . ARG A 1 91 ? 18.984 -0.065 -9.899 1.00 80.69 91 ARG A C 1
ATOM 713 O O . ARG A 1 91 ? 19.607 -0.161 -10.948 1.00 80.69 91 ARG A O 1
ATOM 720 N N . HIS A 1 92 ? 17.753 -0.527 -9.728 1.00 84.12 92 HIS A N 1
ATOM 721 C CA . HIS A 1 92 ? 16.939 -1.145 -10.760 1.00 84.12 92 HIS A CA 1
ATOM 722 C C . HIS A 1 92 ? 15.865 -0.163 -11.226 1.00 84.12 92 HIS A C 1
ATOM 724 O O . HIS A 1 92 ? 15.547 0.803 -10.528 1.00 84.12 92 HIS A O 1
ATOM 730 N N . VAL A 1 93 ? 15.296 -0.429 -12.398 1.00 90.06 93 VAL A N 1
ATOM 731 C CA . VAL A 1 93 ? 14.207 0.353 -12.983 1.00 90.06 93 VAL A CA 1
ATOM 732 C C . VAL A 1 93 ? 12.970 -0.533 -13.076 1.00 90.06 93 VAL A C 1
ATOM 734 O O . VAL A 1 93 ? 13.095 -1.724 -13.364 1.00 90.06 93 VAL A O 1
ATOM 737 N N . LEU A 1 94 ? 11.789 0.031 -12.809 1.00 93.00 94 LEU A N 1
ATOM 738 C CA . LEU A 1 94 ? 10.533 -0.667 -13.073 1.00 93.00 94 LEU A CA 1
ATOM 739 C C . LEU A 1 94 ? 10.433 -0.898 -14.579 1.00 93.00 94 LEU A C 1
ATOM 741 O O . LEU A 1 94 ? 10.340 0.071 -15.328 1.00 93.00 94 LEU A O 1
ATOM 745 N N . ASN A 1 95 ? 10.475 -2.163 -14.985 1.00 93.69 95 ASN A N 1
ATOM 746 C CA . ASN A 1 95 ? 10.409 -2.593 -16.375 1.00 93.69 95 ASN A CA 1
ATOM 747 C C . ASN A 1 95 ? 9.367 -3.710 -16.489 1.00 93.69 95 ASN A C 1
ATOM 749 O O . ASN A 1 95 ? 9.541 -4.785 -15.901 1.00 93.69 95 ASN A O 1
ATOM 753 N N . ARG A 1 96 ? 8.307 -3.461 -17.260 1.00 93.44 96 ARG A N 1
ATOM 754 C CA . ARG A 1 96 ? 7.178 -4.387 -17.408 1.00 93.44 96 ARG A CA 1
ATOM 755 C C . ARG A 1 96 ? 7.582 -5.672 -18.134 1.00 93.44 96 ARG A C 1
ATOM 757 O O . ARG A 1 96 ? 7.004 -6.722 -17.877 1.00 93.44 96 ARG A O 1
ATOM 764 N N . GLU A 1 97 ? 8.592 -5.609 -18.998 1.00 93.56 97 GLU A N 1
ATOM 765 C CA . GLU A 1 97 ? 9.145 -6.774 -19.699 1.00 93.56 97 GLU A CA 1
ATOM 766 C C . GLU A 1 97 ? 9.871 -7.723 -18.735 1.00 93.56 97 GLU A C 1
ATOM 768 O O . GLU A 1 97 ? 9.886 -8.934 -18.942 1.00 93.56 97 GLU A O 1
ATOM 773 N N . SER A 1 98 ? 10.460 -7.179 -17.663 1.00 91.69 98 SER A N 1
ATOM 774 C CA . SER A 1 98 ? 11.137 -7.966 -16.623 1.00 91.69 98 SER A CA 1
ATOM 775 C C . SER A 1 98 ? 10.161 -8.493 -15.570 1.00 91.69 98 SER A C 1
ATOM 777 O O . SER A 1 98 ? 10.280 -9.633 -15.119 1.00 91.69 98 SER A O 1
ATOM 779 N N . ARG A 1 99 ? 9.203 -7.658 -15.153 1.00 92.75 99 ARG A N 1
ATOM 780 C CA . ARG A 1 99 ? 8.115 -8.029 -14.246 1.00 92.75 99 ARG A CA 1
ATOM 781 C C . ARG A 1 99 ? 6.894 -7.179 -14.561 1.00 92.75 99 ARG A C 1
ATOM 783 O O . ARG A 1 99 ? 6.900 -5.970 -14.350 1.00 92.75 99 ARG A O 1
ATOM 790 N N . ASP A 1 100 ? 5.837 -7.836 -15.012 1.00 93.38 100 ASP A N 1
ATOM 791 C CA . ASP A 1 100 ? 4.607 -7.181 -15.444 1.00 93.38 100 ASP A CA 1
ATOM 792 C C . ASP A 1 100 ? 3.643 -6.853 -14.299 1.00 93.38 100 ASP A C 1
ATOM 794 O O . ASP A 1 100 ? 2.745 -6.037 -14.491 1.00 93.38 100 ASP A O 1
ATOM 798 N N . MET A 1 101 ? 3.829 -7.478 -13.131 1.00 94.31 101 MET A N 1
ATOM 799 C CA . MET A 1 101 ? 2.979 -7.296 -11.959 1.00 94.31 101 MET A CA 1
ATOM 800 C C . MET A 1 101 ? 3.750 -7.479 -10.644 1.00 94.31 101 MET A C 1
ATOM 802 O O . MET A 1 101 ? 4.545 -8.412 -10.484 1.00 94.31 101 MET A O 1
ATOM 806 N N . TYR A 1 102 ? 3.437 -6.649 -9.649 1.00 96.69 102 TYR A N 1
ATOM 807 C CA . TYR A 1 102 ? 3.874 -6.809 -8.262 1.00 96.69 102 TYR A CA 1
ATOM 808 C C . TYR A 1 102 ? 2.681 -7.125 -7.359 1.00 96.69 102 TYR A C 1
ATOM 810 O O . TYR A 1 102 ? 1.625 -6.505 -7.439 1.00 96.69 102 TYR A O 1
ATOM 818 N N . ARG A 1 103 ? 2.852 -8.090 -6.450 1.00 97.75 103 ARG A N 1
ATOM 819 C CA . ARG A 1 103 ? 1.847 -8.447 -5.437 1.00 97.75 103 ARG A CA 1
ATOM 820 C C . ARG A 1 103 ? 2.398 -8.175 -4.050 1.00 97.75 103 ARG A C 1
ATOM 822 O O . ARG A 1 103 ? 3.002 -9.052 -3.434 1.00 97.75 103 ARG A O 1
ATOM 829 N N . LEU A 1 104 ? 2.206 -6.951 -3.572 1.00 98.31 104 LEU A N 1
ATOM 830 C CA . LEU A 1 104 ? 2.714 -6.509 -2.281 1.00 98.31 104 LEU A CA 1
ATOM 831 C C . LEU A 1 104 ? 1.815 -6.998 -1.156 1.00 98.31 104 LEU A C 1
ATOM 833 O O . LEU A 1 104 ? 0.605 -6.777 -1.159 1.00 98.31 104 LEU A O 1
ATOM 837 N N . GLN A 1 105 ? 2.421 -7.608 -0.146 1.00 98.44 105 GLN A N 1
ATOM 838 C CA . GLN A 1 105 ? 1.732 -7.923 1.093 1.00 98.44 105 GLN A CA 1
ATOM 839 C C . GLN A 1 105 ? 1.960 -6.787 2.092 1.00 98.44 105 GLN A C 1
ATOM 841 O O . GLN A 1 105 ? 3.088 -6.574 2.540 1.00 98.44 105 GLN A O 1
ATOM 846 N N . ILE A 1 106 ? 0.904 -6.061 2.457 1.00 98.31 106 ILE A N 1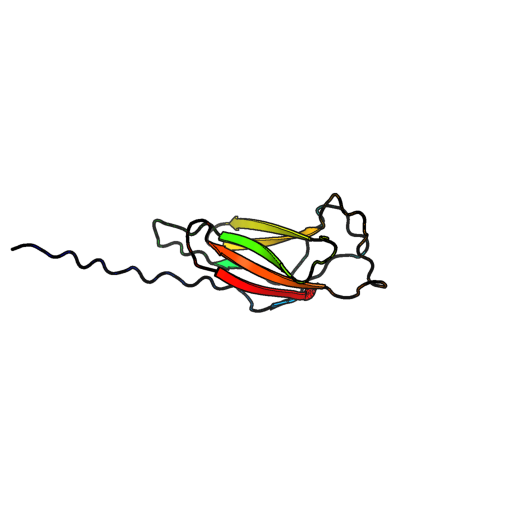
ATOM 847 C CA . ILE A 1 106 ? 0.997 -4.885 3.326 1.00 98.31 106 ILE A CA 1
ATOM 848 C C . ILE A 1 106 ? 0.478 -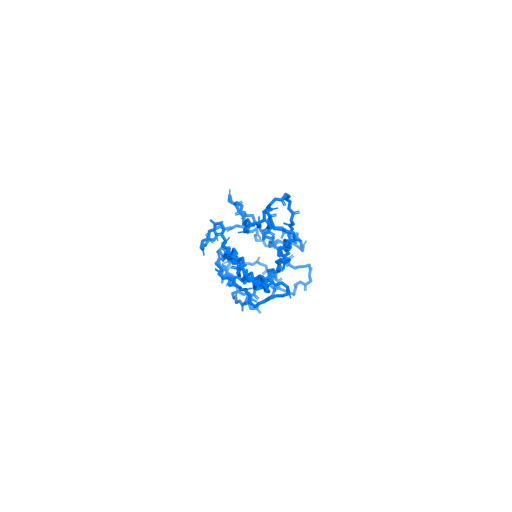5.216 4.721 1.00 98.31 106 ILE A C 1
ATOM 850 O O . ILE A 1 106 ? -0.635 -5.715 4.883 1.00 98.31 106 ILE A O 1
ATOM 854 N N . LYS A 1 107 ? 1.276 -4.890 5.739 1.00 97.31 107 LYS A N 1
ATOM 855 C CA . LYS A 1 107 ? 0.905 -4.966 7.152 1.00 97.31 107 LYS A CA 1
ATOM 856 C C . LYS A 1 107 ? 0.609 -3.580 7.697 1.00 97.31 107 LYS A C 1
ATOM 858 O O . LYS A 1 107 ? 1.482 -2.718 7.678 1.00 97.31 107 LYS A O 1
ATOM 863 N N . ALA A 1 108 ? -0.580 -3.397 8.255 1.00 96.38 108 ALA A N 1
ATOM 864 C CA . ALA A 1 108 ? -0.862 -2.335 9.208 1.00 96.38 108 ALA A CA 1
ATOM 865 C C . ALA A 1 108 ? -0.540 -2.826 10.615 1.00 96.38 108 ALA A C 1
ATOM 867 O O . ALA A 1 108 ? -0.970 -3.912 11.004 1.00 96.38 108 ALA A O 1
ATOM 868 N N . GLN A 1 109 ? 0.192 -2.032 11.384 1.00 93.75 109 GLN A N 1
ATOM 869 C CA . GLN A 1 109 ? 0.515 -2.332 12.771 1.00 93.75 109 GLN A CA 1
ATOM 870 C C . GLN A 1 109 ? 0.296 -1.097 13.635 1.00 93.75 109 GLN A C 1
ATOM 872 O O . GLN A 1 109 ? 0.740 0.001 13.295 1.00 93.75 109 GLN A O 1
ATOM 877 N N . GLU A 1 110 ? -0.362 -1.285 14.771 1.00 90.81 110 GLU A N 1
ATOM 878 C CA . GLU A 1 110 ? -0.439 -0.257 15.798 1.00 90.81 110 GLU A CA 1
ATOM 879 C C . GLU A 1 110 ? 0.938 -0.050 16.444 1.00 90.81 110 GLU A C 1
ATOM 881 O O . GLU A 1 110 ? 1.625 -1.001 16.802 1.00 90.81 110 GLU A O 1
ATOM 886 N N . ARG A 1 111 ? 1.372 1.203 16.599 1.00 85.69 111 ARG A N 1
ATOM 887 C CA . ARG A 1 111 ? 2.712 1.526 17.108 1.00 85.69 111 ARG A CA 1
ATOM 888 C C . ARG A 1 111 ? 2.926 1.067 18.552 1.00 85.69 111 ARG A C 1
ATOM 890 O O . ARG A 1 111 ? 4.025 0.633 18.877 1.00 85.69 111 ARG A O 1
ATOM 897 N N . ASN A 1 112 ? 1.901 1.205 19.389 1.00 83.25 112 ASN A N 1
ATOM 898 C CA . ASN A 1 112 ? 1.969 0.982 20.836 1.00 83.25 112 ASN A CA 1
ATOM 899 C C . ASN A 1 112 ? 1.105 -0.215 21.277 1.00 83.25 112 ASN A C 1
ATOM 901 O O . ASN A 1 112 ? 0.700 -0.291 22.434 1.00 83.25 112 ASN A O 1
ATOM 905 N N . GLY A 1 113 ? 0.777 -1.123 20.356 1.00 78.75 113 GLY A N 1
ATOM 906 C CA . GLY A 1 113 ? -0.049 -2.289 20.642 1.00 78.75 113 GLY A CA 1
ATOM 907 C C . GLY A 1 113 ? 0.270 -3.457 19.718 1.00 78.75 113 GLY A C 1
ATOM 908 O O . GLY A 1 113 ? 0.944 -3.304 18.703 1.00 78.75 113 GLY A O 1
ATOM 909 N N . ASP A 1 114 ? -0.258 -4.630 20.053 1.00 82.94 114 ASP A N 1
ATOM 910 C CA . ASP A 1 114 ? 0.017 -5.865 19.304 1.00 82.94 114 ASP A CA 1
ATOM 911 C C . ASP A 1 114 ? -0.943 -6.083 18.125 1.00 82.94 114 ASP A C 1
ATOM 913 O O . ASP A 1 114 ? -0.874 -7.085 17.410 1.00 82.94 114 ASP A O 1
ATOM 917 N N . ARG A 1 115 ? -1.856 -5.132 17.890 1.00 88.00 115 ARG A N 1
ATOM 918 C CA . ARG A 1 115 ? -2.829 -5.222 16.803 1.00 88.00 115 ARG A CA 1
ATOM 919 C C . ARG A 1 115 ? -2.135 -5.042 15.464 1.00 88.00 115 ARG A C 1
ATOM 921 O O . ARG A 1 115 ? -1.406 -4.076 15.227 1.00 88.00 115 ARG A O 1
ATOM 928 N N . SER A 1 116 ? -2.427 -5.958 14.551 1.00 9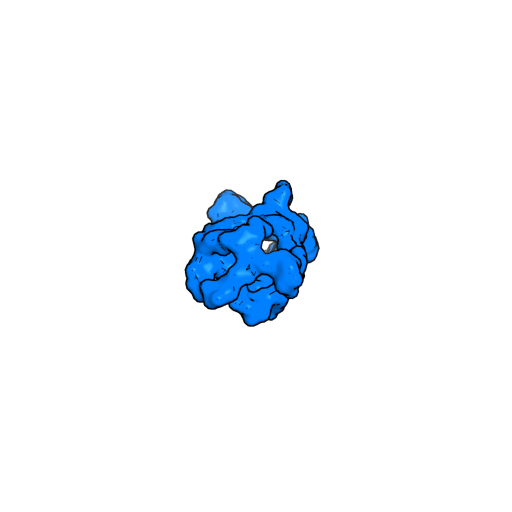3.19 116 SER A N 1
ATOM 929 C CA . SER A 1 116 ? -2.033 -5.815 13.161 1.00 93.19 116 SER A CA 1
ATOM 930 C C . SER A 1 116 ? -3.043 -6.446 12.220 1.00 93.19 116 SER A C 1
ATOM 932 O O . SER A 1 116 ? -3.785 -7.354 12.595 1.00 93.19 116 SER A O 1
ATOM 934 N N . LYS A 1 117 ? -3.075 -5.941 10.991 1.00 95.69 117 LYS A N 1
ATOM 935 C CA . LYS A 1 117 ? -3.912 -6.467 9.917 1.00 95.69 117 LYS A CA 1
ATOM 936 C C . LYS A 1 117 ? -3.113 -6.498 8.624 1.00 95.69 117 LYS A C 1
ATOM 938 O O . LYS A 1 117 ? -2.211 -5.685 8.437 1.00 95.69 117 LYS A O 1
ATOM 943 N N . MET A 1 118 ? -3.452 -7.438 7.752 1.00 97.12 118 MET A N 1
ATOM 944 C CA . MET A 1 118 ? -2.822 -7.619 6.449 1.00 97.12 118 MET A CA 1
ATOM 945 C C . MET A 1 118 ? -3.812 -7.299 5.329 1.00 97.12 118 MET A C 1
ATOM 947 O O . MET A 1 118 ? -5.009 -7.535 5.486 1.00 97.12 118 MET A O 1
ATOM 951 N N . THR A 1 119 ? -3.297 -6.798 4.213 1.00 97.81 119 THR A N 1
ATOM 952 C CA . THR A 1 119 ? -4.003 -6.631 2.935 1.00 97.81 119 THR A CA 1
ATOM 953 C C . THR A 1 119 ? -3.017 -6.857 1.786 1.00 97.81 119 THR A C 1
ATOM 955 O O . THR A 1 119 ? -1.806 -6.965 2.019 1.00 97.81 119 THR A O 1
ATOM 958 N N . PHE A 1 120 ? -3.519 -6.932 0.557 1.00 98.00 120 PHE A N 1
ATOM 959 C CA . PHE A 1 120 ? -2.701 -7.058 -0.646 1.00 98.00 120 PHE A CA 1
ATOM 960 C C . PHE A 1 120 ? -2.821 -5.824 -1.542 1.00 98.00 120 PHE A C 1
ATOM 962 O O . PHE A 1 120 ? -3.898 -5.250 -1.686 1.00 98.00 120 PHE A O 1
ATOM 969 N N . LEU A 1 121 ? -1.713 -5.440 -2.168 1.00 97.69 121 LEU A N 1
ATOM 970 C CA . LEU A 1 121 ? -1.679 -4.481 -3.268 1.00 97.69 121 LEU A CA 1
ATOM 971 C C . LEU A 1 121 ? -1.225 -5.202 -4.532 1.00 97.69 121 LEU A C 1
ATOM 973 O O . LEU A 1 121 ? -0.213 -5.903 -4.502 1.00 97.69 121 LEU A O 1
ATOM 977 N N . VAL A 1 122 ? -1.951 -5.017 -5.624 1.00 97.50 122 VAL A N 1
ATOM 978 C CA . VAL A 1 122 ? -1.565 -5.491 -6.952 1.00 97.50 122 VAL A CA 1
ATOM 979 C C . VAL A 1 122 ? -1.213 -4.267 -7.790 1.00 97.50 122 VAL A C 1
ATOM 981 O O . VAL A 1 122 ? -2.059 -3.383 -7.941 1.00 97.50 122 VAL A O 1
ATOM 984 N N . LEU A 1 123 ? 0.034 -4.202 -8.262 1.00 92.75 123 LEU A N 1
ATOM 985 C CA . LEU A 1 123 ? 0.570 -3.146 -9.129 1.00 92.75 123 LEU A CA 1
ATOM 986 C C . LEU A 1 123 ? 0.946 -3.710 -10.490 1.00 92.75 123 LEU A C 1
ATOM 988 O O . LEU A 1 123 ? 1.464 -4.852 -10.487 1.00 92.75 123 LEU A O 1
#

Mean predicted aligned error: 6.66 Å

Nearest PDB structures (foldseek):
  4apx-assembly1_B  TM=6.739E-01  e=1.589E-02  Mus musculus
  6cv7-assembly1_A-2  TM=6.139E-01  e=7.507E-02  Mus musculus
  6x5m-assembly2_L  TM=4.260E-01  e=8.358E-01  Mus musculus
  7kxj-assembly1_L  TM=3.432E-01  e=1.092E+00  Homo sapiens

pLDDT: mean 88.45, std 14.3, range [42.72, 98.44]

Sequence (123 aa):
FALQLSYVQAAKVPLVFTSNQYNTTVPENALGNTAVVSDIMMGMYLPTETNNVPVVRYRIMNGDPDNFFKTSARVIGDFCFLEIHVRTNNRHVLNRESRDMYRLQIKAQERNGDRSKMTFLVL

Solvent-accessible surface area (backbone atoms only — not comparable to full-atom values): 7453 Å² total; per-residue (Å²): 140,82,83,78,79,75,78,74,76,72,81,76,79,76,78,51,61,73,51,72,59,44,71,39,46,67,67,68,64,56,53,53,62,39,64,52,46,54,95,60,83,48,32,28,72,49,66,78,92,47,103,70,62,78,55,64,43,52,40,79,77,44,55,55,91,83,55,51,63,44,59,46,64,48,76,57,93,51,34,38,34,55,44,42,25,33,42,69,84,55,95,69,71,57,43,56,91,84,52,75,66,37,57,32,34,36,34,41,31,35,75,90,52,92,56,66,38,75,35,39,38,38,62